Protein AF-A0A9D6Q5P5-F1 (afdb_monomer_lite)

Sequence (157 aa):
MSKKRFGLFLIAACLAAGSVSAYATNDPVCIKAANDKRTSCIHDCIDQRGEDAAVCRNVDPACAAKCRDDRAVCVAPFIAVLDGCLDDCHTKLVADKALCPPPGDPARDACIDTAQAAAFQCRDTCRENQAVRDGLKGCRKVFRACLGLCPPPPPAP

Radius of gyration: 28.67 Å; chains: 1; bounding box: 45×89×63 Å

Structure (mmCIF, N/CA/C/O backbone):
data_AF-A0A9D6Q5P5-F1
#
_entry.id   AF-A0A9D6Q5P5-F1
#
loop_
_atom_site.group_PDB
_atom_site.id
_atom_site.type_symbol
_atom_site.label_atom_id
_atom_site.label_alt_id
_atom_site.label_comp_id
_atom_site.label_asym_id
_atom_site.label_entity_id
_atom_site.label_seq_id
_atom_site.pdbx_PDB_ins_code
_atom_site.Cartn_x
_atom_site.Cartn_y
_atom_site.Cartn_z
_atom_site.occupancy
_atom_site.B_iso_or_equiv
_atom_site.auth_seq_id
_atom_site.auth_comp_id
_atom_site.auth_asym_id
_atom_site.auth_atom_id
_atom_site.pdbx_PDB_model_num
ATOM 1 N N . MET A 1 1 ? 25.164 74.095 -19.529 1.00 37.94 1 MET A N 1
ATOM 2 C CA . MET A 1 1 ? 24.001 73.850 -20.409 1.00 37.94 1 MET A CA 1
ATOM 3 C C . MET A 1 1 ? 23.128 72.771 -19.784 1.00 37.94 1 MET A C 1
ATOM 5 O O . MET A 1 1 ? 23.671 71.739 -19.439 1.00 37.94 1 MET A O 1
ATOM 9 N N . SER A 1 2 ? 21.839 73.101 -19.598 1.00 38.25 2 SER A N 1
ATOM 10 C CA . SER A 1 2 ? 20.608 72.278 -19.516 1.00 38.25 2 SER A CA 1
ATOM 11 C C . SER A 1 2 ? 20.597 70.901 -18.838 1.00 38.25 2 SER A C 1
ATOM 13 O O . SER A 1 2 ? 21.455 70.080 -19.091 1.00 38.25 2 SER A O 1
ATOM 15 N N . LYS A 1 3 ? 19.544 70.444 -18.154 1.00 39.81 3 LYS A N 1
ATOM 16 C CA . LYS A 1 3 ? 18.344 70.964 -17.457 1.00 39.81 3 LYS A CA 1
ATOM 17 C C . LYS A 1 3 ? 17.624 69.671 -17.013 1.00 39.81 3 LYS A C 1
ATOM 19 O O . LYS A 1 3 ? 17.524 68.738 -17.800 1.00 39.81 3 LYS A O 1
ATOM 24 N N . LYS A 1 4 ? 17.115 69.626 -15.777 1.00 49.00 4 LYS A N 1
ATOM 25 C CA . LYS A 1 4 ? 16.198 68.589 -15.252 1.00 49.00 4 LYS A CA 1
ATOM 26 C C . LYS A 1 4 ? 15.044 68.312 -16.231 1.00 49.00 4 LYS A C 1
ATOM 28 O O . LYS A 1 4 ? 14.566 69.299 -16.791 1.00 49.00 4 LYS A O 1
ATOM 33 N N . ARG A 1 5 ? 14.496 67.080 -16.288 1.00 50.28 5 ARG A N 1
ATOM 34 C CA . ARG A 1 5 ? 13.030 66.834 -16.313 1.00 50.28 5 ARG A CA 1
ATOM 35 C C . ARG A 1 5 ? 12.586 65.351 -16.360 1.00 50.28 5 ARG A C 1
ATOM 37 O O . ARG A 1 5 ? 12.886 64.653 -17.310 1.00 50.28 5 ARG A O 1
ATOM 44 N N . PHE A 1 6 ? 11.764 65.010 -15.357 1.00 42.41 6 PHE A N 1
ATOM 45 C CA . PHE A 1 6 ? 10.411 64.422 -15.439 1.00 42.41 6 PHE A CA 1
ATOM 46 C C . PHE A 1 6 ? 10.171 62.964 -15.873 1.00 42.41 6 PHE A C 1
ATOM 48 O O . PHE A 1 6 ? 10.576 62.537 -16.943 1.00 42.41 6 PHE A O 1
ATOM 55 N N . GLY A 1 7 ? 9.323 62.298 -15.074 1.00 41.59 7 GLY A N 1
ATOM 56 C CA . GLY A 1 7 ? 8.476 61.169 -15.477 1.00 41.59 7 GLY A CA 1
ATOM 57 C C . GLY A 1 7 ? 8.375 60.089 -14.396 1.00 41.59 7 GLY A C 1
ATOM 58 O O . GLY A 1 7 ? 8.888 58.998 -14.574 1.00 41.59 7 GLY A O 1
ATOM 59 N N . LEU A 1 8 ? 7.933 60.394 -13.172 1.00 44.41 8 LEU A N 1
ATOM 60 C CA . LEU A 1 8 ? 6.555 60.147 -12.709 1.00 44.41 8 LEU A CA 1
ATOM 61 C C . LEU A 1 8 ? 5.631 59.452 -13.736 1.00 44.41 8 LEU A C 1
ATOM 63 O O . LEU A 1 8 ? 5.080 60.110 -14.611 1.00 44.41 8 LEU A O 1
ATOM 67 N N . PHE A 1 9 ? 5.404 58.149 -13.563 1.00 48.03 9 PHE A N 1
ATOM 68 C CA . PHE A 1 9 ? 4.157 57.494 -13.966 1.00 48.03 9 PHE A CA 1
ATOM 69 C C . PHE A 1 9 ? 3.629 56.668 -12.790 1.00 48.03 9 PHE A C 1
ATOM 71 O O . PHE A 1 9 ? 4.074 55.561 -12.509 1.00 48.03 9 PHE A O 1
ATOM 78 N N . LEU A 1 10 ? 2.683 57.284 -12.083 1.00 47.69 10 LEU A N 1
ATOM 79 C CA . LEU A 1 10 ? 1.668 56.631 -11.269 1.00 47.69 10 LEU A CA 1
ATOM 80 C C . LEU A 1 10 ? 0.596 56.109 -12.230 1.00 47.69 10 LEU A C 1
ATOM 82 O O . LEU A 1 10 ? -0.014 56.916 -12.927 1.00 47.69 10 LEU A O 1
ATOM 86 N N . ILE A 1 11 ? 0.318 54.805 -12.227 1.00 54.81 11 ILE A N 1
ATOM 87 C CA . ILE A 1 11 ? -1.017 54.300 -12.569 1.00 54.81 11 ILE A CA 1
ATOM 88 C C . ILE A 1 11 ? -1.436 53.339 -11.462 1.00 54.81 11 ILE A C 1
ATOM 90 O O . ILE A 1 11 ? -0.988 52.199 -11.369 1.00 54.81 11 ILE A O 1
ATOM 94 N N . ALA A 1 12 ? -2.284 53.876 -10.592 1.00 54.34 12 ALA A N 1
ATOM 95 C CA . ALA A 1 12 ? -3.107 53.144 -9.657 1.00 54.34 12 ALA A CA 1
ATOM 96 C C . ALA A 1 12 ? -4.206 52.405 -10.430 1.00 54.34 12 ALA A C 1
ATOM 98 O O . ALA A 1 12 ? -4.998 53.050 -11.112 1.00 54.34 12 ALA A O 1
ATOM 99 N N . ALA A 1 13 ? -4.269 51.080 -10.301 1.00 52.72 13 ALA A N 1
ATOM 100 C CA . ALA A 1 13 ? -5.454 50.292 -10.636 1.00 52.72 13 ALA A CA 1
ATOM 101 C C . ALA A 1 13 ? -5.339 48.869 -10.064 1.00 52.72 13 ALA A C 1
ATOM 103 O O . ALA A 1 13 ? -5.048 47.928 -10.788 1.00 52.72 13 ALA A O 1
ATOM 104 N N . CYS A 1 14 ? -5.612 48.704 -8.772 1.00 46.31 14 CYS A N 1
ATOM 105 C CA . CYS A 1 14 ? -6.258 47.486 -8.282 1.00 46.31 14 CYS A CA 1
ATOM 106 C C . CYS A 1 14 ? -7.372 47.933 -7.343 1.00 46.31 14 CYS A C 1
ATOM 108 O O . CYS A 1 14 ? -7.188 48.118 -6.142 1.00 46.31 14 CYS A O 1
ATOM 110 N N . LEU A 1 15 ? -8.510 48.217 -7.975 1.00 49.59 15 LEU A N 1
ATOM 111 C CA . LEU A 1 15 ? -9.793 48.429 -7.334 1.00 49.59 15 LEU A CA 1
ATOM 112 C C . LEU A 1 15 ? -10.107 47.269 -6.387 1.00 49.59 15 LEU A C 1
ATOM 114 O O . LEU A 1 15 ? -9.835 46.107 -6.681 1.00 49.59 15 LEU A O 1
ATOM 118 N N . ALA A 1 16 ? -10.708 47.642 -5.264 1.00 52.44 16 ALA A N 1
ATOM 119 C CA . ALA A 1 16 ? -11.290 46.785 -4.253 1.00 52.44 16 ALA A CA 1
ATOM 120 C C . ALA A 1 16 ? -12.007 45.554 -4.838 1.00 52.44 16 ALA A C 1
ATOM 122 O O . ALA A 1 16 ? -13.131 45.648 -5.328 1.00 52.44 16 ALA A O 1
ATOM 123 N N . ALA A 1 17 ? -11.396 44.378 -4.693 1.00 53.19 17 ALA A N 1
ATOM 124 C CA . ALA A 1 17 ? -12.169 43.163 -4.499 1.00 53.19 17 ALA A CA 1
ATOM 125 C C . ALA A 1 17 ? -12.593 43.181 -3.030 1.00 53.19 17 ALA A C 1
ATOM 127 O O . ALA A 1 17 ? -11.775 42.996 -2.129 1.00 53.19 17 ALA A O 1
ATOM 128 N N . GLY A 1 18 ? -13.855 43.542 -2.805 1.00 49.31 18 GLY A N 1
ATOM 129 C CA . GLY A 1 18 ? -14.445 43.617 -1.482 1.00 49.31 18 GLY A CA 1
ATOM 130 C C . GLY A 1 18 ? -14.177 42.350 -0.680 1.00 49.31 18 GLY A C 1
ATOM 131 O O . GLY A 1 18 ? -14.260 41.232 -1.187 1.00 49.31 18 GLY A O 1
ATOM 132 N N . SER A 1 19 ? -13.900 42.550 0.601 1.00 54.56 19 SER A N 1
ATOM 133 C CA . SER A 1 19 ? -14.033 41.545 1.642 1.00 54.56 19 SER A CA 1
ATOM 134 C C . SER A 1 19 ? -15.503 41.133 1.760 1.00 54.56 19 SER A C 1
ATOM 136 O O . SER A 1 19 ? -16.194 41.494 2.711 1.00 54.56 19 SER A O 1
ATOM 138 N N . VAL A 1 20 ? -16.002 40.376 0.781 1.00 50.94 20 VAL A N 1
ATOM 139 C CA . VAL A 1 20 ? -17.088 39.441 1.036 1.00 50.94 20 VAL A CA 1
ATOM 140 C C . VAL A 1 20 ? -16.472 38.343 1.882 1.00 50.94 20 VAL A C 1
ATOM 142 O O . VAL A 1 20 ? -15.794 37.444 1.391 1.00 50.94 20 VAL A O 1
ATOM 145 N N . SER A 1 21 ? -16.659 38.477 3.192 1.00 51.94 21 SER A N 1
ATOM 146 C CA . SER A 1 21 ? -16.553 37.362 4.118 1.00 51.94 21 SER A CA 1
ATOM 147 C C . SER A 1 21 ? -17.623 36.359 3.688 1.00 51.94 21 SER A C 1
ATOM 149 O O . SER A 1 21 ? -18.764 36.399 4.144 1.00 51.94 21 SER A O 1
ATOM 151 N N . ALA A 1 22 ? -17.296 35.545 2.684 1.00 53.34 22 ALA A N 1
ATOM 152 C CA . ALA A 1 22 ? -18.074 34.381 2.340 1.00 53.34 22 ALA A CA 1
ATOM 153 C C . ALA A 1 22 ? -17.990 33.495 3.574 1.00 53.34 22 ALA A C 1
ATOM 155 O O . ALA A 1 22 ? -16.926 32.966 3.898 1.00 53.34 22 ALA A O 1
ATOM 156 N N . TYR A 1 23 ? -19.097 33.410 4.307 1.00 55.31 23 TYR A N 1
ATOM 157 C CA . TYR A 1 23 ? -19.316 32.350 5.274 1.00 55.31 23 TYR A CA 1
ATOM 158 C C . TYR A 1 23 ? -18.826 31.067 4.614 1.00 55.31 23 TYR A C 1
ATOM 160 O O . TYR A 1 23 ? -19.310 30.729 3.534 1.00 55.31 23 TYR A O 1
ATOM 168 N N . ALA A 1 24 ? -17.799 30.443 5.193 1.00 58.09 24 ALA A N 1
ATOM 169 C CA . ALA A 1 24 ? -17.252 29.194 4.701 1.00 58.09 24 ALA A CA 1
ATOM 170 C C . ALA A 1 24 ? -18.378 28.161 4.760 1.00 58.09 24 ALA A C 1
ATOM 172 O O . ALA A 1 24 ? -18.624 27.533 5.788 1.00 58.09 24 ALA A O 1
ATOM 173 N N . THR A 1 25 ? -19.140 28.054 3.677 1.00 59.53 25 THR A N 1
ATOM 174 C CA . THR A 1 25 ? -20.067 26.962 3.492 1.00 59.53 25 THR A CA 1
ATOM 175 C C . THR A 1 25 ? -19.184 25.732 3.378 1.00 59.53 25 THR A C 1
ATOM 177 O O . THR A 1 25 ? -18.241 25.697 2.586 1.00 59.53 25 THR A O 1
ATOM 180 N N . ASN A 1 26 ? -19.439 24.737 4.227 1.00 73.50 26 ASN A N 1
ATOM 181 C CA . ASN A 1 26 ? -18.881 23.401 4.067 1.00 73.50 26 ASN A CA 1
ATOM 182 C C . ASN A 1 26 ? -19.474 22.805 2.783 1.00 73.50 26 ASN A C 1
ATOM 184 O O . ASN A 1 26 ? -20.365 21.967 2.853 1.00 73.50 26 ASN A O 1
ATOM 188 N N . ASP A 1 27 ? -19.057 23.308 1.621 1.00 85.56 27 ASP A N 1
ATOM 189 C CA . ASP A 1 27 ? -19.470 22.805 0.322 1.00 85.56 27 ASP A CA 1
ATOM 190 C C . ASP A 1 27 ? -18.695 21.505 0.060 1.00 85.56 27 ASP A C 1
ATOM 192 O O . ASP A 1 27 ? -17.487 21.546 -0.220 1.00 85.56 27 ASP A O 1
ATOM 196 N N . PRO A 1 28 ? -19.354 20.337 0.164 1.00 86.88 28 PRO A N 1
ATOM 197 C CA . PRO A 1 28 ? -18.689 19.057 -0.025 1.00 86.88 28 PRO A CA 1
ATOM 198 C C . PRO A 1 28 ? -18.117 18.911 -1.442 1.00 86.88 28 PRO A C 1
ATOM 200 O O . PRO A 1 28 ? -17.135 18.190 -1.622 1.00 86.88 28 PRO A O 1
ATOM 203 N N . VAL A 1 29 ? -18.668 19.615 -2.440 1.00 90.69 29 VAL A N 1
ATOM 204 C CA . VAL A 1 29 ? -18.165 19.595 -3.820 1.00 90.69 29 VAL A CA 1
ATOM 205 C C . VAL A 1 29 ? -16.842 20.351 -3.916 1.00 90.69 29 VAL A C 1
ATOM 207 O O . VAL A 1 29 ? -15.887 19.832 -4.494 1.00 90.69 29 VAL A O 1
ATOM 210 N N . CYS A 1 30 ? -16.747 21.532 -3.298 1.00 90.88 30 CYS A N 1
ATOM 211 C CA . CYS A 1 30 ? -15.508 22.310 -3.228 1.00 90.88 30 CYS A CA 1
ATOM 212 C C . CYS A 1 30 ? -14.383 21.527 -2.527 1.00 90.88 30 CYS A C 1
ATOM 214 O O . CYS A 1 30 ? -13.273 21.421 -3.056 1.00 90.88 30 CYS A O 1
ATOM 216 N N . ILE A 1 31 ? -14.685 20.901 -1.381 1.00 88.25 31 ILE A N 1
ATOM 217 C CA . ILE A 1 31 ? -13.721 20.081 -0.629 1.00 88.25 31 ILE A CA 1
ATOM 218 C C . ILE A 1 31 ? -13.276 18.869 -1.455 1.00 88.25 31 ILE A C 1
ATOM 220 O O . ILE A 1 31 ? -12.079 18.584 -1.537 1.00 88.25 31 ILE A O 1
ATOM 224 N N . LYS A 1 32 ? -14.212 18.169 -2.110 1.00 91.75 32 LYS A N 1
ATOM 225 C CA . LYS A 1 32 ? -13.872 17.042 -2.984 1.00 91.75 32 LYS A CA 1
ATOM 226 C C . LYS A 1 32 ? -12.972 17.487 -4.140 1.00 91.75 32 LYS A C 1
ATOM 228 O O . LYS A 1 32 ? -11.933 16.874 -4.352 1.00 91.75 32 LYS A O 1
ATOM 233 N N . ALA A 1 33 ? -13.315 18.569 -4.837 1.00 90.81 33 ALA A N 1
ATOM 234 C CA . ALA A 1 33 ? -12.517 19.082 -5.949 1.00 90.81 33 ALA A CA 1
ATOM 235 C C . ALA A 1 33 ? -11.104 19.506 -5.510 1.00 90.81 33 ALA A C 1
ATOM 237 O O . ALA A 1 33 ? -10.133 19.272 -6.231 1.00 90.81 33 ALA A O 1
ATOM 238 N N . ALA A 1 34 ? -10.963 20.105 -4.323 1.00 89.00 34 ALA A N 1
ATOM 239 C CA . ALA A 1 34 ? -9.660 20.426 -3.746 1.00 89.00 34 ALA A CA 1
ATOM 240 C C . ALA A 1 34 ? -8.836 19.161 -3.443 1.00 89.00 34 ALA A C 1
ATOM 242 O O . ALA A 1 34 ? -7.640 19.123 -3.736 1.00 89.00 34 ALA A O 1
ATOM 243 N N . ASN A 1 35 ? -9.473 18.108 -2.921 1.00 93.38 35 ASN A N 1
ATOM 244 C CA . ASN A 1 35 ? -8.828 16.815 -2.688 1.00 93.38 35 ASN A CA 1
ATOM 245 C C . ASN A 1 35 ? -8.415 16.127 -3.994 1.00 93.38 35 ASN A C 1
ATOM 247 O O . ASN A 1 35 ? -7.293 15.635 -4.081 1.00 93.38 35 ASN A O 1
ATOM 251 N N . ASP A 1 36 ? -9.271 16.140 -5.016 1.00 92.12 36 ASP A N 1
ATOM 252 C CA . ASP A 1 36 ? -8.961 15.577 -6.333 1.00 92.12 36 ASP A CA 1
ATOM 253 C C . ASP A 1 36 ? -7.746 16.299 -6.955 1.00 92.12 36 ASP A C 1
ATOM 255 O O . ASP A 1 36 ? -6.793 15.653 -7.392 1.00 92.12 36 ASP A O 1
ATOM 259 N N . LYS A 1 37 ? -7.714 17.643 -6.901 1.00 88.81 37 LYS A N 1
ATOM 260 C CA . LYS A 1 37 ? -6.566 18.455 -7.356 1.00 88.81 37 LYS A CA 1
ATOM 261 C C . LYS A 1 37 ? -5.286 18.139 -6.591 1.00 88.81 37 LYS A C 1
ATOM 263 O O . LYS A 1 37 ? -4.221 18.017 -7.193 1.00 88.81 37 LYS A O 1
ATOM 268 N N . ARG A 1 38 ? -5.375 18.010 -5.264 1.00 92.69 38 ARG A N 1
ATOM 269 C CA . ARG A 1 38 ? -4.233 17.635 -4.423 1.00 92.69 38 ARG A CA 1
ATOM 270 C C . ARG A 1 38 ? -3.690 16.264 -4.820 1.00 92.69 38 ARG A C 1
ATOM 272 O O . ARG A 1 38 ? -2.479 16.115 -4.941 1.00 92.69 38 ARG A O 1
ATOM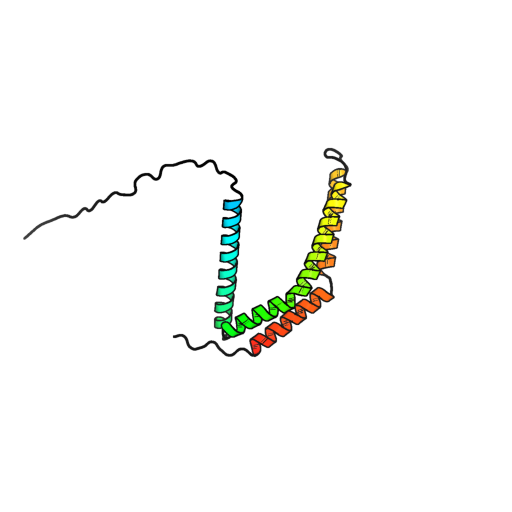 279 N N . THR A 1 39 ? -4.568 15.287 -5.020 1.00 93.19 39 THR A N 1
ATOM 280 C CA . THR A 1 39 ? -4.192 13.933 -5.441 1.00 93.19 39 THR A CA 1
ATOM 281 C C . THR A 1 39 ? -3.495 13.961 -6.796 1.00 93.19 39 THR A C 1
ATOM 283 O O . THR A 1 39 ? -2.398 13.426 -6.906 1.00 93.19 39 THR A O 1
ATOM 286 N N . SER A 1 40 ? -4.053 14.670 -7.783 1.00 91.75 40 SER A N 1
ATOM 287 C CA . SER A 1 40 ? -3.414 14.856 -9.095 1.00 91.75 40 SER A CA 1
ATOM 288 C C . SER A 1 40 ? -2.011 15.452 -8.972 1.00 91.75 40 SER A C 1
ATOM 290 O O . SER A 1 40 ? -1.062 14.881 -9.489 1.00 91.75 40 SER A O 1
ATOM 292 N N . CYS A 1 41 ? -1.853 16.535 -8.205 1.00 93.25 41 CYS A N 1
ATOM 293 C CA . CYS A 1 41 ? -0.553 17.180 -7.994 1.00 93.25 41 CYS A CA 1
ATOM 294 C C . CYS A 1 41 ? 0.482 16.226 -7.371 1.00 93.25 41 CYS A C 1
ATOM 296 O O . CYS A 1 41 ? 1.653 16.233 -7.748 1.00 93.25 41 CYS A O 1
ATOM 298 N N . ILE A 1 42 ? 0.058 15.368 -6.436 1.00 94.12 42 ILE A N 1
ATOM 299 C CA . ILE A 1 42 ? 0.926 14.338 -5.853 1.00 94.12 42 ILE A CA 1
ATOM 300 C C . ILE A 1 42 ? 1.343 13.311 -6.911 1.00 94.12 42 ILE A C 1
ATOM 302 O O . ILE A 1 42 ? 2.512 12.928 -6.927 1.00 94.12 42 ILE A O 1
ATOM 306 N N . HIS A 1 43 ? 0.424 12.877 -7.777 1.00 88.69 43 HIS A N 1
ATOM 307 C CA . HIS A 1 43 ? 0.739 11.948 -8.864 1.00 88.69 43 HIS A CA 1
ATOM 308 C C . HIS A 1 43 ? 1.755 12.548 -9.835 1.00 88.69 43 HIS A C 1
ATOM 310 O O . HIS A 1 43 ? 2.813 11.951 -10.018 1.00 88.69 43 HIS A O 1
ATOM 316 N N . ASP A 1 44 ? 1.516 13.770 -10.313 1.00 90.50 44 ASP A N 1
ATOM 317 C CA . ASP A 1 44 ? 2.436 14.475 -11.212 1.00 90.50 44 ASP A CA 1
ATOM 318 C C . ASP A 1 44 ? 3.838 14.605 -10.586 1.00 90.50 44 ASP A C 1
ATOM 320 O O . ASP A 1 44 ? 4.856 14.341 -11.224 1.00 90.50 44 ASP A O 1
ATOM 324 N N . CYS A 1 45 ? 3.910 14.941 -9.291 1.00 93.62 45 CYS A N 1
ATOM 325 C CA . CYS A 1 45 ? 5.181 15.029 -8.569 1.00 93.62 45 CYS A CA 1
ATOM 326 C C . CYS A 1 45 ? 5.896 13.672 -8.444 1.00 93.62 45 CYS A C 1
ATOM 328 O O . CYS A 1 45 ? 7.128 13.616 -8.473 1.00 93.62 45 CYS A O 1
ATOM 330 N N . ILE A 1 46 ? 5.154 12.577 -8.245 1.00 91.50 46 ILE A N 1
ATOM 331 C CA . ILE A 1 46 ? 5.719 11.223 -8.157 1.00 91.50 46 ILE A CA 1
ATOM 332 C C . ILE A 1 46 ? 6.270 10.790 -9.516 1.00 91.50 46 ILE A C 1
ATOM 334 O O . ILE A 1 46 ? 7.368 10.223 -9.559 1.00 91.50 46 ILE A O 1
ATOM 338 N N . ASP A 1 47 ? 5.539 11.078 -10.590 1.00 89.62 47 ASP A N 1
ATOM 339 C CA . ASP A 1 47 ? 5.907 10.706 -11.952 1.00 89.62 47 ASP A CA 1
ATOM 340 C C . ASP A 1 47 ? 7.139 11.481 -12.416 1.00 89.62 47 ASP A C 1
ATOM 342 O O . ASP A 1 47 ? 8.142 10.849 -12.761 1.00 89.62 47 ASP A O 1
ATOM 346 N N . GLN A 1 48 ? 7.145 12.811 -12.260 1.00 92.38 48 GLN A N 1
ATOM 347 C CA . GLN A 1 48 ? 8.309 13.650 -12.570 1.00 92.38 48 GLN A CA 1
ATOM 348 C C . GLN A 1 48 ? 9.552 13.192 -11.800 1.00 92.38 48 GLN A C 1
ATOM 350 O O . GLN A 1 48 ? 10.617 12.975 -12.376 1.00 92.38 48 GLN A O 1
ATOM 355 N N . ARG A 1 49 ? 9.418 12.940 -10.489 1.00 93.44 49 ARG A N 1
ATOM 356 C CA . ARG A 1 49 ? 10.530 12.411 -9.685 1.00 93.44 49 ARG A CA 1
ATOM 357 C C . ARG A 1 49 ? 11.011 11.055 -10.209 1.00 93.44 49 ARG A C 1
ATOM 359 O O . ARG A 1 49 ? 12.188 10.721 -10.077 1.00 93.44 49 ARG A O 1
ATOM 366 N N . GLY A 1 50 ? 10.104 10.226 -10.720 1.00 90.56 50 GLY A N 1
ATOM 367 C CA . GLY A 1 50 ? 10.408 8.920 -11.295 1.00 90.56 50 GLY A CA 1
ATOM 368 C C . GLY A 1 50 ? 11.179 9.009 -12.610 1.00 90.56 50 GLY A C 1
ATOM 369 O O . GLY A 1 50 ? 12.048 8.165 -12.849 1.00 90.56 50 GLY A O 1
ATOM 370 N N . GLU A 1 51 ? 10.873 9.999 -13.441 1.00 91.75 51 GLU A N 1
ATOM 371 C CA . GLU A 1 51 ? 11.604 10.320 -14.669 1.00 91.75 51 GLU A CA 1
ATOM 372 C C . GLU A 1 51 ? 12.995 10.867 -14.352 1.00 91.75 51 GLU A C 1
ATOM 374 O O . GLU A 1 51 ? 13.991 10.275 -14.772 1.00 91.75 51 GLU A O 1
ATOM 379 N N . ASP A 1 52 ? 13.082 11.895 -13.504 1.00 90.94 52 ASP A N 1
ATOM 380 C CA . ASP A 1 52 ? 14.352 12.503 -13.095 1.00 90.94 52 ASP A CA 1
ATOM 381 C C . ASP A 1 52 ? 15.285 11.460 -12.461 1.00 90.94 52 ASP A C 1
ATOM 383 O O . ASP A 1 52 ? 16.469 11.363 -12.787 1.00 90.94 52 ASP A O 1
ATOM 387 N N . ALA A 1 53 ? 14.746 10.601 -11.587 1.00 92.31 53 ALA A N 1
ATOM 388 C CA . ALA A 1 53 ? 15.515 9.529 -10.965 1.00 92.31 53 ALA A CA 1
ATOM 389 C C . ALA A 1 53 ? 15.991 8.464 -11.966 1.00 92.31 53 ALA A C 1
ATOM 391 O O . ALA A 1 53 ? 17.011 7.819 -11.704 1.00 92.31 53 ALA A O 1
ATOM 392 N N . ALA A 1 54 ? 15.266 8.236 -13.066 1.00 92.50 54 ALA A N 1
ATOM 393 C CA . ALA A 1 54 ? 15.713 7.343 -14.132 1.00 92.50 54 ALA A CA 1
ATOM 394 C C . ALA A 1 54 ? 16.904 7.964 -14.874 1.00 92.50 54 ALA A C 1
ATOM 396 O O . ALA A 1 54 ? 17.953 7.322 -14.967 1.00 92.50 54 ALA A O 1
ATOM 397 N N . VAL A 1 55 ? 16.803 9.244 -15.251 1.00 92.88 55 VAL A N 1
ATOM 398 C CA . VAL A 1 55 ? 17.902 9.999 -15.875 1.00 92.88 55 VAL A CA 1
ATOM 399 C C . VAL A 1 55 ? 19.147 9.998 -14.984 1.00 92.88 55 VAL A C 1
ATOM 401 O O . VAL A 1 55 ? 20.227 9.628 -15.440 1.00 92.88 55 VAL A O 1
ATOM 404 N N . CYS A 1 56 ? 19.010 10.300 -13.686 1.00 93.62 56 CYS A N 1
ATOM 405 C CA . CYS A 1 56 ? 20.131 10.275 -12.736 1.00 93.62 56 CYS A CA 1
ATOM 406 C C . CYS A 1 56 ? 20.798 8.896 -12.597 1.00 93.62 56 CYS A C 1
ATOM 408 O O . CYS A 1 56 ? 21.946 8.808 -12.165 1.00 93.62 56 CYS A O 1
ATOM 410 N N . ARG A 1 57 ? 20.087 7.812 -12.922 1.00 94.31 57 ARG A N 1
ATOM 411 C CA . ARG A 1 57 ? 20.609 6.436 -12.900 1.00 94.31 57 ARG A CA 1
ATOM 412 C C . ARG A 1 57 ? 21.088 5.962 -14.270 1.00 94.31 57 ARG A C 1
ATOM 414 O O . ARG A 1 57 ? 21.426 4.788 -14.393 1.00 94.31 57 ARG A O 1
ATOM 421 N N . ASN A 1 58 ? 21.131 6.852 -15.263 1.00 95.19 58 ASN A N 1
ATOM 422 C CA . ASN A 1 58 ? 21.436 6.533 -16.654 1.00 95.19 58 ASN A CA 1
ATOM 423 C C . ASN A 1 58 ? 20.508 5.440 -17.213 1.00 95.19 58 ASN A C 1
ATOM 425 O O . ASN A 1 58 ? 20.956 4.502 -17.868 1.00 95.19 58 ASN A O 1
ATOM 429 N N . VAL A 1 59 ? 19.213 5.558 -16.910 1.00 96.62 59 VAL A N 1
ATOM 430 C CA . VAL A 1 59 ? 18.143 4.680 -17.390 1.00 96.62 59 VAL A CA 1
ATOM 431 C C . VAL A 1 59 ? 17.138 5.506 -18.191 1.00 96.62 59 VAL A C 1
ATOM 433 O O . VAL A 1 59 ? 16.729 6.577 -17.747 1.00 96.62 59 VAL A O 1
ATOM 436 N N . ASP A 1 60 ? 16.714 4.996 -19.346 1.00 96.50 60 ASP A N 1
ATOM 437 C CA . ASP A 1 60 ? 15.666 5.595 -20.170 1.00 96.50 60 ASP A CA 1
ATOM 438 C C . ASP A 1 60 ? 14.349 5.786 -19.380 1.00 96.50 60 ASP A C 1
ATOM 440 O O . ASP A 1 60 ? 13.811 4.807 -18.842 1.00 96.50 60 ASP A O 1
ATOM 444 N N . PRO A 1 61 ? 13.807 7.021 -19.290 1.00 94.94 61 PRO A N 1
ATOM 445 C CA . PRO A 1 61 ? 12.607 7.309 -18.508 1.00 94.94 61 PRO A CA 1
ATOM 446 C C . PRO A 1 61 ? 11.374 6.526 -18.955 1.00 94.94 61 PRO A C 1
ATOM 448 O O . PRO A 1 61 ? 10.618 6.065 -18.097 1.00 94.94 61 PRO A O 1
ATOM 451 N N . ALA A 1 62 ? 11.191 6.321 -20.264 1.00 95.31 62 ALA A N 1
ATOM 452 C CA . ALA A 1 62 ? 10.040 5.596 -20.798 1.00 95.31 62 ALA A CA 1
ATOM 453 C C . ALA A 1 62 ? 10.103 4.101 -20.437 1.00 95.31 62 ALA A C 1
ATOM 455 O O . ALA A 1 62 ? 9.121 3.527 -19.960 1.00 95.31 62 ALA A O 1
ATOM 456 N N . CYS A 1 63 ? 11.275 3.478 -20.568 1.00 97.12 63 CYS A N 1
ATOM 457 C CA . CYS A 1 63 ? 11.505 2.109 -20.115 1.00 97.12 63 CYS A CA 1
ATOM 458 C C . CYS A 1 63 ? 11.312 1.970 -18.596 1.00 97.12 63 CYS A C 1
ATOM 460 O O . CYS A 1 63 ? 10.623 1.058 -18.130 1.00 97.12 63 CYS A O 1
ATOM 462 N N . ALA A 1 64 ? 11.855 2.904 -17.807 1.00 96.50 64 ALA A N 1
ATOM 463 C CA . ALA A 1 64 ? 11.683 2.908 -16.357 1.00 96.50 64 ALA A CA 1
ATOM 464 C C . ALA A 1 64 ? 10.214 3.081 -15.936 1.00 96.50 64 ALA A C 1
ATOM 466 O O . ALA A 1 64 ? 9.793 2.439 -14.969 1.00 96.50 64 ALA A O 1
ATOM 467 N N . ALA A 1 65 ? 9.443 3.914 -16.643 1.00 95.62 65 ALA A N 1
ATOM 468 C CA . ALA A 1 65 ? 8.007 4.082 -16.433 1.00 95.62 65 ALA A CA 1
ATOM 469 C C . ALA A 1 65 ? 7.261 2.765 -16.664 1.00 95.62 65 ALA A C 1
ATOM 471 O O . ALA A 1 65 ? 6.591 2.287 -15.750 1.00 95.62 65 ALA A O 1
ATOM 472 N N . LYS A 1 66 ? 7.511 2.087 -17.790 1.00 97.19 66 LYS A N 1
ATOM 473 C CA . LYS A 1 66 ? 6.925 0.766 -18.051 1.00 97.19 66 LYS A CA 1
ATOM 474 C C . LYS A 1 66 ? 7.262 -0.248 -16.948 1.00 97.19 66 LYS A C 1
ATOM 476 O O . LYS A 1 66 ? 6.389 -0.978 -16.483 1.00 97.19 66 LYS A O 1
ATOM 481 N N . CYS A 1 67 ? 8.510 -0.280 -16.472 1.00 97.88 67 CYS A N 1
ATOM 482 C CA . CYS A 1 67 ? 8.883 -1.151 -15.354 1.00 97.88 67 CYS A CA 1
ATOM 483 C C . CYS A 1 67 ? 8.113 -0.811 -14.061 1.00 97.88 67 CYS A C 1
ATOM 485 O O . CYS A 1 67 ? 7.817 -1.711 -13.269 1.00 97.88 67 CYS A O 1
ATOM 487 N N . ARG A 1 68 ? 7.806 0.472 -13.804 1.00 96.69 68 ARG A N 1
ATOM 488 C CA . ARG A 1 68 ? 6.985 0.887 -12.653 1.00 96.69 68 ARG A CA 1
ATOM 489 C C . ARG A 1 68 ? 5.545 0.403 -12.799 1.00 96.69 68 ARG A C 1
ATOM 491 O O . ARG A 1 68 ? 5.017 -0.107 -11.811 1.00 96.69 68 ARG A O 1
ATOM 498 N N . ASP A 1 69 ? 4.973 0.480 -13.996 1.00 96.88 69 ASP A N 1
ATOM 499 C CA . ASP A 1 69 ? 3.623 -0.018 -14.289 1.00 96.88 69 ASP A CA 1
ATOM 500 C C . ASP A 1 69 ? 3.538 -1.536 -14.103 1.00 96.88 69 ASP A C 1
ATOM 502 O O . ASP A 1 69 ? 2.695 -2.030 -13.353 1.00 96.88 69 ASP A O 1
ATOM 506 N N . ASP A 1 70 ? 4.486 -2.287 -14.675 1.00 97.75 70 ASP A N 1
ATOM 507 C CA . ASP A 1 70 ? 4.566 -3.744 -14.509 1.00 97.75 70 ASP A CA 1
ATOM 508 C C . ASP A 1 70 ? 4.711 -4.120 -13.020 1.00 97.75 70 ASP A C 1
ATOM 510 O O . ASP A 1 70 ? 4.112 -5.082 -12.525 1.00 97.75 70 ASP A O 1
ATOM 514 N N . ARG A 1 71 ? 5.480 -3.329 -12.257 1.00 97.94 71 ARG A N 1
ATOM 515 C CA . ARG A 1 71 ? 5.587 -3.495 -10.804 1.00 97.94 71 ARG A CA 1
ATOM 516 C C . ARG A 1 71 ? 4.263 -3.194 -10.105 1.00 97.94 71 ARG A C 1
ATOM 518 O O . ARG A 1 71 ? 3.937 -3.924 -9.171 1.00 97.94 71 ARG A O 1
ATOM 525 N N . ALA A 1 72 ? 3.543 -2.142 -10.492 1.00 97.19 72 ALA A N 1
ATOM 526 C CA . ALA A 1 72 ? 2.250 -1.783 -9.913 1.00 97.19 72 ALA A CA 1
ATOM 527 C C . ALA A 1 72 ? 1.240 -2.929 -10.085 1.00 97.19 72 ALA A C 1
ATOM 529 O O . ALA A 1 72 ? 0.623 -3.354 -9.108 1.00 97.19 72 ALA A O 1
ATOM 530 N N . VAL A 1 73 ? 1.179 -3.514 -11.284 1.00 98.25 73 VAL A N 1
ATOM 531 C CA . VAL A 1 73 ? 0.373 -4.712 -11.570 1.00 98.25 73 VAL A CA 1
ATOM 532 C C . VAL A 1 73 ? 0.812 -5.895 -10.702 1.00 98.25 73 VAL A C 1
ATOM 534 O O . VAL A 1 73 ? -0.025 -6.561 -10.098 1.00 98.25 73 VAL A O 1
ATOM 537 N N . CYS A 1 74 ? 2.122 -6.134 -10.573 1.00 98.56 74 CYS A N 1
ATOM 538 C CA . CYS A 1 74 ? 2.647 -7.227 -9.751 1.00 98.56 74 CYS A CA 1
ATOM 539 C C . CYS A 1 74 ? 2.276 -7.096 -8.264 1.00 98.56 74 CYS A C 1
ATOM 541 O O . CYS A 1 74 ? 1.959 -8.094 -7.618 1.00 98.56 74 CYS A O 1
ATOM 543 N N . VAL A 1 75 ? 2.335 -5.886 -7.692 1.00 98.50 75 VAL A N 1
ATOM 544 C CA . VAL A 1 75 ? 2.067 -5.687 -6.256 1.00 98.50 75 VAL A CA 1
ATOM 545 C C . VAL A 1 75 ? 0.577 -5.694 -5.916 1.00 98.50 75 VAL A C 1
ATOM 547 O O . VAL A 1 75 ? 0.238 -6.043 -4.787 1.00 98.50 75 VAL A O 1
ATOM 550 N N . ALA A 1 76 ? -0.294 -5.345 -6.867 1.00 98.25 76 ALA A N 1
ATOM 551 C CA . ALA A 1 76 ? -1.735 -5.192 -6.666 1.00 98.25 76 ALA A CA 1
ATOM 552 C C . ALA A 1 76 ? -2.415 -6.347 -5.895 1.00 98.25 76 ALA A C 1
ATOM 554 O O . ALA A 1 76 ? -3.071 -6.057 -4.894 1.00 98.25 76 ALA A O 1
ATOM 555 N N . PRO A 1 77 ? -2.242 -7.639 -6.251 1.00 98.19 77 PRO A N 1
ATOM 556 C CA . PRO A 1 77 ? -2.895 -8.729 -5.517 1.00 98.19 77 PRO A CA 1
ATOM 557 C C . PRO A 1 77 ? -2.430 -8.841 -4.057 1.00 98.19 77 PRO A C 1
ATOM 559 O O . PRO A 1 77 ? -3.225 -9.165 -3.181 1.00 98.19 77 PRO A O 1
ATOM 562 N N . PHE A 1 78 ? -1.160 -8.547 -3.765 1.00 98.25 78 PHE A N 1
ATOM 563 C CA . PHE A 1 78 ? -0.629 -8.612 -2.399 1.00 98.25 78 PHE A CA 1
ATOM 564 C C . PHE A 1 78 ? -1.105 -7.442 -1.539 1.00 98.25 78 PHE A C 1
ATOM 566 O O . PHE A 1 78 ? -1.323 -7.615 -0.342 1.00 98.25 78 PHE A O 1
ATOM 573 N N . ILE A 1 79 ? -1.273 -6.266 -2.151 1.00 97.94 79 ILE A N 1
ATOM 574 C CA . ILE A 1 79 ? -1.879 -5.108 -1.491 1.00 97.94 79 ILE A CA 1
ATOM 575 C C . ILE A 1 79 ? -3.349 -5.392 -1.180 1.00 97.94 79 ILE A C 1
ATOM 577 O O . ILE A 1 79 ? -3.744 -5.211 -0.039 1.00 97.94 79 ILE A O 1
ATOM 581 N N . ALA A 1 80 ? -4.112 -5.963 -2.117 1.00 98.00 80 ALA A N 1
ATOM 582 C CA . ALA A 1 80 ? -5.507 -6.334 -1.872 1.00 98.00 80 ALA A CA 1
ATOM 583 C C . ALA A 1 80 ? -5.671 -7.319 -0.695 1.00 98.00 80 ALA A C 1
ATOM 585 O O . ALA A 1 80 ? -6.577 -7.164 0.120 1.00 98.00 80 ALA A O 1
ATOM 586 N N . VAL A 1 81 ? -4.773 -8.306 -0.566 1.00 97.88 81 VAL A N 1
ATOM 587 C CA . VAL A 1 81 ? -4.762 -9.229 0.586 1.00 97.88 81 VAL A CA 1
ATOM 588 C C . VAL A 1 81 ? -4.455 -8.497 1.896 1.00 97.88 81 VAL A C 1
ATOM 590 O O . VAL A 1 81 ? -5.090 -8.766 2.915 1.00 97.88 81 VAL A O 1
ATOM 593 N N . LEU A 1 82 ? -3.476 -7.587 1.888 1.00 97.75 82 LEU A N 1
ATOM 594 C CA . LEU A 1 82 ? -3.120 -6.810 3.073 1.00 97.75 82 LEU A CA 1
ATOM 595 C C . LEU A 1 82 ? -4.261 -5.878 3.494 1.00 97.75 82 LEU A C 1
ATOM 597 O O . LEU A 1 82 ? -4.590 -5.839 4.676 1.00 97.75 82 LEU A O 1
ATOM 601 N N . ASP A 1 83 ? -4.865 -5.170 2.543 1.00 98.12 83 ASP A N 1
ATOM 602 C CA . ASP A 1 83 ? -5.956 -4.228 2.791 1.00 98.12 83 ASP A CA 1
ATOM 603 C C . ASP A 1 83 ? -7.175 -4.950 3.372 1.00 98.12 83 ASP A C 1
ATOM 605 O O . ASP A 1 83 ? -7.659 -4.549 4.427 1.00 98.12 83 ASP A O 1
ATOM 609 N N . GLY A 1 84 ? -7.584 -6.087 2.793 1.00 98.12 84 GLY A N 1
ATOM 610 C CA . GLY A 1 84 ? -8.679 -6.893 3.346 1.00 98.12 84 GLY A CA 1
ATOM 611 C C . GLY A 1 84 ? -8.427 -7.340 4.793 1.00 98.12 84 GLY A C 1
ATOM 612 O O . GLY A 1 84 ? -9.296 -7.208 5.648 1.00 98.12 84 GLY A O 1
ATOM 613 N N . CYS A 1 85 ? -7.204 -7.782 5.108 1.00 98.38 85 CYS A N 1
ATOM 614 C CA . CYS A 1 85 ? -6.830 -8.154 6.477 1.00 98.38 85 CYS A CA 1
ATOM 615 C C . CYS A 1 85 ? -6.888 -6.955 7.445 1.00 98.38 85 CYS A C 1
ATOM 617 O O . CYS A 1 85 ? -7.328 -7.081 8.589 1.00 98.38 85 CYS A O 1
ATOM 619 N N . LEU A 1 86 ? -6.443 -5.774 7.001 1.00 98.25 86 LEU A N 1
ATOM 620 C CA . LEU A 1 86 ? -6.485 -4.556 7.811 1.00 98.25 86 LEU A CA 1
ATOM 621 C C . LEU A 1 86 ? -7.922 -4.065 8.042 1.00 98.25 86 LEU A C 1
ATOM 623 O O . LEU A 1 86 ? -8.221 -3.606 9.150 1.00 98.25 86 LEU A O 1
ATOM 627 N N . ASP A 1 87 ? -8.799 -4.203 7.048 1.00 98.50 87 ASP A N 1
ATOM 628 C CA . ASP A 1 87 ? -10.226 -3.889 7.154 1.00 98.50 87 ASP A CA 1
ATOM 629 C C . ASP A 1 87 ? -10.935 -4.812 8.155 1.00 98.50 87 ASP A C 1
ATOM 631 O O . ASP A 1 87 ? -11.713 -4.339 8.992 1.00 98.50 87 ASP A O 1
ATOM 635 N N . ASP A 1 88 ? -10.599 -6.105 8.167 1.00 98.31 88 ASP A N 1
ATOM 636 C CA . ASP A 1 88 ? -11.092 -7.053 9.172 1.00 98.31 88 ASP A CA 1
ATOM 637 C C . ASP A 1 88 ? -10.645 -6.650 10.590 1.00 98.31 88 ASP A C 1
ATOM 639 O O . ASP A 1 88 ? 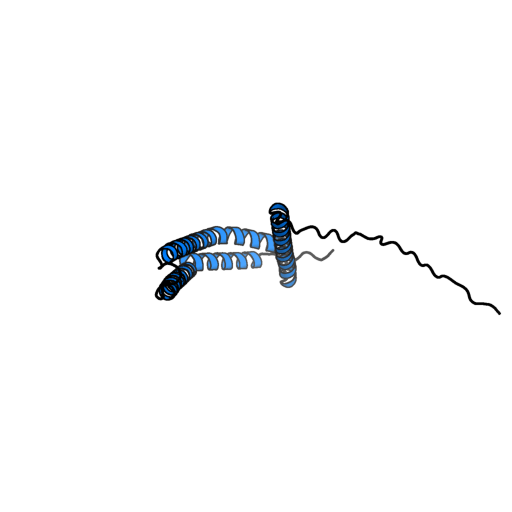-11.458 -6.596 11.521 1.00 98.31 88 ASP A O 1
ATOM 643 N N . CYS A 1 89 ? -9.369 -6.280 10.768 1.00 98.50 89 CYS A N 1
ATOM 644 C CA . CYS A 1 89 ? -8.863 -5.778 12.049 1.00 98.50 89 CYS A CA 1
ATOM 645 C C . CYS A 1 89 ? -9.574 -4.493 12.499 1.00 98.50 89 CYS A C 1
ATOM 647 O O . CYS A 1 89 ? -9.829 -4.305 13.693 1.00 98.50 89 CYS A O 1
ATOM 649 N N . HIS A 1 90 ? -9.877 -3.586 11.566 1.00 98.44 90 HIS A N 1
ATOM 650 C CA . HIS A 1 90 ? -10.615 -2.362 11.861 1.00 98.44 90 HIS A CA 1
ATOM 651 C C . HIS A 1 90 ? -12.056 -2.665 12.281 1.00 98.44 90 HIS A C 1
ATOM 653 O O . HIS A 1 90 ? -12.517 -2.159 13.306 1.00 98.44 90 HIS A O 1
ATOM 659 N N . THR A 1 91 ? -12.737 -3.539 11.541 1.00 98.50 91 THR A N 1
ATOM 660 C CA . THR A 1 91 ? -14.097 -3.993 11.851 1.00 98.50 91 THR A CA 1
ATOM 661 C C . THR A 1 91 ? -14.156 -4.607 13.247 1.00 98.50 91 THR A C 1
ATOM 663 O O . THR A 1 91 ? -15.024 -4.252 14.049 1.00 98.50 91 THR A O 1
ATOM 666 N N . LYS A 1 92 ? -13.176 -5.451 13.589 1.00 98.12 92 LYS A N 1
ATOM 667 C CA . LYS A 1 92 ? -13.057 -6.028 14.929 1.00 98.12 92 LYS A CA 1
ATOM 668 C C . LYS A 1 92 ? -12.836 -4.970 16.012 1.00 98.12 92 LYS A C 1
ATOM 670 O O . LYS A 1 92 ? -13.499 -5.027 17.040 1.00 98.12 92 LYS A O 1
ATOM 675 N N . LEU A 1 93 ? -11.970 -3.980 15.787 1.00 98.50 93 LEU A N 1
ATOM 676 C CA . LEU A 1 93 ? -11.760 -2.881 16.740 1.00 98.50 93 LEU A CA 1
ATOM 677 C C . LEU A 1 93 ? -13.053 -2.106 17.025 1.00 98.50 93 LEU A C 1
ATOM 679 O O . LEU A 1 93 ? -13.321 -1.749 18.172 1.00 98.50 93 LEU A O 1
ATOM 683 N N . VAL A 1 94 ? -13.832 -1.810 15.981 1.00 98.62 94 VAL A N 1
ATOM 684 C CA . VAL A 1 94 ? -15.117 -1.112 16.119 1.00 98.62 94 VAL A CA 1
ATOM 685 C C . VAL A 1 94 ? -16.093 -1.958 16.937 1.00 98.62 94 VAL A C 1
ATOM 687 O O . VAL A 1 94 ? -16.697 -1.436 17.874 1.00 98.62 94 VAL A O 1
ATOM 690 N N . ALA A 1 95 ? -16.197 -3.255 16.636 1.00 98.38 95 ALA A N 1
ATOM 691 C CA . ALA A 1 95 ? -17.047 -4.183 17.376 1.00 98.38 95 ALA A CA 1
ATOM 692 C C . ALA A 1 95 ? -16.624 -4.315 18.850 1.00 98.38 95 ALA A C 1
ATOM 694 O O . ALA A 1 95 ? -17.457 -4.162 19.738 1.00 98.38 95 ALA A O 1
ATOM 695 N N . ASP A 1 96 ? -15.332 -4.514 19.125 1.00 98.06 96 ASP A N 1
ATOM 696 C CA . ASP A 1 96 ? -14.809 -4.689 20.485 1.00 98.06 96 ASP A CA 1
ATOM 697 C C . ASP A 1 96 ? -15.020 -3.422 21.337 1.00 98.06 96 ASP A C 1
ATOM 699 O O . ASP A 1 96 ? -15.415 -3.506 22.498 1.00 98.06 96 ASP A O 1
ATOM 703 N N . LYS A 1 97 ? -14.848 -2.226 20.756 1.00 98.25 97 LYS A N 1
ATOM 704 C CA . LYS A 1 97 ? -15.143 -0.956 21.443 1.00 98.25 97 LYS A CA 1
ATOM 705 C C . LYS A 1 97 ? -16.622 -0.767 21.759 1.00 98.25 97 LYS A C 1
ATOM 707 O O . LYS A 1 97 ? -16.940 -0.141 22.768 1.00 98.25 97 LYS A O 1
ATOM 712 N N . ALA A 1 98 ? -17.516 -1.263 20.905 1.00 98.00 98 ALA A N 1
ATOM 713 C CA . ALA A 1 98 ? -18.956 -1.164 21.124 1.00 98.00 98 ALA A CA 1
ATOM 714 C C . ALA A 1 98 ? -19.430 -2.008 22.322 1.00 98.00 98 ALA A C 1
ATOM 716 O O . ALA A 1 98 ? -20.494 -1.733 22.870 1.00 98.00 98 ALA A O 1
ATOM 717 N N . LEU A 1 99 ? -18.635 -2.997 22.749 1.00 98.12 99 LEU A N 1
ATOM 718 C CA . LEU A 1 99 ? -18.899 -3.824 23.929 1.00 98.12 99 LEU A CA 1
ATOM 719 C C . LEU A 1 99 ? -18.392 -3.198 25.239 1.00 98.12 99 LEU A C 1
ATOM 721 O O . LEU A 1 99 ? -18.668 -3.732 26.313 1.00 98.12 99 LEU A O 1
ATOM 725 N N . CYS A 1 100 ? -17.643 -2.093 25.176 1.00 98.31 100 CYS A N 1
ATOM 726 C CA . CYS A 1 100 ? -17.107 -1.454 26.373 1.00 98.31 100 CYS A CA 1
ATOM 727 C C . CYS A 1 100 ? -18.188 -0.722 27.190 1.00 98.31 100 CYS A C 1
ATOM 729 O O . CYS A 1 100 ? -19.184 -0.260 26.625 1.00 98.31 100 CYS A O 1
ATOM 731 N N . PRO A 1 101 ? -17.974 -0.552 28.513 1.00 98.31 101 PRO A N 1
ATOM 732 C CA . PRO A 1 101 ? -18.876 0.206 29.376 1.00 98.31 101 PRO A CA 1
ATOM 733 C C . PRO A 1 101 ? -19.191 1.621 28.853 1.00 98.31 101 PRO A C 1
ATOM 735 O O . PRO A 1 101 ? -18.386 2.221 28.125 1.00 98.31 101 PRO A O 1
ATOM 738 N N . PRO A 1 102 ? -20.352 2.192 29.228 1.00 97.12 102 PRO A N 1
ATOM 739 C CA . PRO A 1 102 ? -20.731 3.536 28.813 1.00 97.12 102 PRO A CA 1
ATOM 740 C C . PRO A 1 102 ? -19.786 4.603 29.398 1.00 97.12 102 PRO A C 1
ATOM 742 O O . PRO A 1 102 ? -19.099 4.359 30.393 1.00 97.12 102 PRO A O 1
ATOM 745 N N . PRO A 1 103 ? -19.733 5.809 28.801 1.00 96.12 103 PRO A N 1
ATOM 746 C CA . PRO A 1 103 ? -18.935 6.915 29.328 1.00 96.12 103 PRO A CA 1
ATOM 747 C C . PRO A 1 103 ? -19.231 7.207 30.807 1.00 96.12 103 PRO A C 1
ATOM 749 O O . PRO A 1 103 ? -20.391 7.255 31.208 1.00 96.12 103 PRO A O 1
ATOM 752 N N . GLY A 1 104 ? -18.178 7.438 31.596 1.00 93.81 104 GLY A N 1
ATOM 753 C CA . GLY A 1 104 ? -18.266 7.690 33.040 1.00 93.81 104 GLY A CA 1
ATOM 754 C C . GLY A 1 104 ? -18.020 6.458 33.914 1.00 93.81 104 GLY A C 1
ATOM 755 O O . GLY A 1 104 ? -17.760 6.612 35.104 1.00 93.81 104 GLY A O 1
ATOM 756 N N . ASP A 1 105 ? -18.038 5.256 33.336 1.00 97.12 105 ASP A N 1
ATOM 757 C CA . ASP A 1 105 ? -17.623 4.044 34.039 1.00 97.12 105 ASP A CA 1
ATOM 758 C C . ASP A 1 105 ? -16.084 3.992 34.177 1.00 97.12 105 ASP A C 1
ATOM 760 O O . ASP A 1 105 ? -15.380 4.142 33.170 1.00 97.12 105 ASP A O 1
ATOM 764 N N . PRO A 1 106 ? -15.534 3.765 35.387 1.00 95.44 106 PRO A N 1
ATOM 765 C CA . PRO A 1 106 ? -14.087 3.730 35.605 1.00 95.44 106 PRO A CA 1
ATOM 766 C C . PRO A 1 106 ? -13.378 2.565 34.892 1.00 95.44 106 PRO A C 1
ATOM 768 O O . PRO A 1 106 ? -12.176 2.643 34.654 1.00 95.44 106 PRO A O 1
ATOM 771 N N . ALA A 1 107 ? -14.087 1.493 34.526 1.00 97.44 107 ALA A N 1
ATOM 772 C CA . ALA A 1 107 ? -13.529 0.357 33.794 1.00 97.44 107 ALA A CA 1
ATOM 773 C C . ALA A 1 107 ? -13.501 0.569 32.268 1.00 97.44 107 ALA A C 1
ATOM 775 O O . ALA A 1 107 ? -12.915 -0.238 31.540 1.00 97.44 107 ALA A O 1
ATOM 776 N N . ARG A 1 108 ? -14.120 1.644 31.758 1.00 97.75 108 ARG A N 1
ATOM 777 C CA . ARG A 1 108 ? -14.240 1.892 30.315 1.00 97.75 108 ARG A CA 1
ATOM 778 C C . ARG A 1 108 ? -12.893 2.055 29.622 1.00 97.75 108 ARG A C 1
ATOM 780 O O . ARG A 1 108 ? -12.687 1.464 28.563 1.00 97.75 108 ARG A O 1
ATOM 787 N N . ASP A 1 109 ? -11.996 2.847 30.196 1.00 97.62 109 ASP A N 1
ATOM 788 C CA . ASP A 1 109 ? -10.722 3.170 29.547 1.00 97.62 109 ASP A CA 1
ATOM 789 C C . ASP A 1 109 ? -9.845 1.919 29.414 1.00 97.62 109 ASP A C 1
ATOM 791 O O . ASP A 1 109 ? -9.363 1.620 28.323 1.00 97.62 109 ASP A O 1
ATOM 795 N N . ALA A 1 110 ? -9.778 1.092 30.464 1.00 98.12 110 ALA A N 1
ATOM 796 C CA . ALA A 1 110 ? -9.085 -0.196 30.422 1.00 98.12 110 ALA A CA 1
ATOM 797 C C . ALA A 1 110 ? -9.666 -1.154 29.358 1.00 98.12 110 ALA A C 1
ATOM 799 O O . ALA A 1 110 ? -8.919 -1.875 28.687 1.00 98.12 110 ALA A O 1
ATOM 800 N N . CYS A 1 111 ? -10.991 -1.149 29.163 1.00 98.56 111 CYS A N 1
ATOM 801 C CA . CYS A 1 111 ? -11.630 -1.908 28.086 1.00 98.56 111 CYS A CA 1
ATOM 802 C C . CYS A 1 111 ? -11.202 -1.404 26.698 1.00 98.56 111 CYS A C 1
ATOM 804 O O . CYS A 1 111 ? -10.821 -2.200 25.836 1.00 98.56 111 CYS A O 1
ATOM 806 N N . ILE A 1 112 ? -11.214 -0.084 26.485 1.00 98.38 112 ILE A N 1
ATOM 807 C CA . ILE A 1 112 ? -10.816 0.525 25.209 1.00 98.38 112 ILE A CA 1
ATOM 808 C C . ILE A 1 112 ? -9.347 0.237 24.901 1.00 98.38 112 ILE A C 1
ATOM 810 O O . ILE A 1 112 ? -9.035 -0.119 23.764 1.00 98.38 112 ILE A O 1
ATOM 814 N N . ASP A 1 113 ? -8.462 0.352 25.888 1.00 98.44 113 ASP A N 1
ATOM 815 C CA . ASP A 1 113 ? -7.037 0.062 25.726 1.00 98.44 113 ASP A CA 1
ATOM 816 C C . ASP A 1 113 ? -6.802 -1.399 25.344 1.00 98.44 113 ASP A C 1
ATOM 818 O O . ASP A 1 113 ? -6.007 -1.689 24.449 1.00 98.44 113 ASP A O 1
ATOM 822 N N . THR A 1 114 ? -7.560 -2.321 25.941 1.00 98.56 114 THR A N 1
ATOM 823 C CA . THR A 1 114 ? -7.510 -3.743 25.583 1.00 98.56 114 THR A CA 1
ATOM 824 C C . THR A 1 114 ? -7.953 -3.975 24.135 1.00 98.56 114 THR A C 1
ATOM 826 O O . THR A 1 114 ? -7.253 -4.649 23.377 1.00 98.56 114 THR A O 1
ATOM 829 N N . ALA A 1 115 ? -9.073 -3.377 23.711 1.00 98.56 115 ALA A N 1
ATOM 830 C CA . ALA A 1 115 ? -9.551 -3.469 22.329 1.00 98.56 115 ALA A CA 1
ATOM 831 C C . ALA A 1 115 ? -8.538 -2.876 21.331 1.00 98.56 115 ALA A C 1
ATOM 833 O O . ALA A 1 115 ? -8.285 -3.442 20.266 1.00 98.56 115 ALA A O 1
ATOM 834 N N . GLN A 1 116 ? -7.912 -1.752 21.686 1.00 98.62 116 GLN A N 1
ATOM 835 C CA . GLN A 1 116 ? -6.861 -1.133 20.881 1.00 98.62 116 GLN A CA 1
ATOM 836 C C . GLN A 1 116 ? -5.637 -2.042 20.771 1.00 98.62 116 GLN A C 1
ATOM 838 O O . GLN A 1 116 ? -5.170 -2.273 19.656 1.00 98.62 116 GLN A O 1
ATOM 843 N N . ALA A 1 117 ? -5.143 -2.586 21.886 1.00 98.62 117 ALA A N 1
ATOM 844 C CA . ALA A 1 117 ? -3.997 -3.491 21.911 1.00 98.62 117 ALA A CA 1
ATOM 845 C C . ALA A 1 117 ? -4.234 -4.735 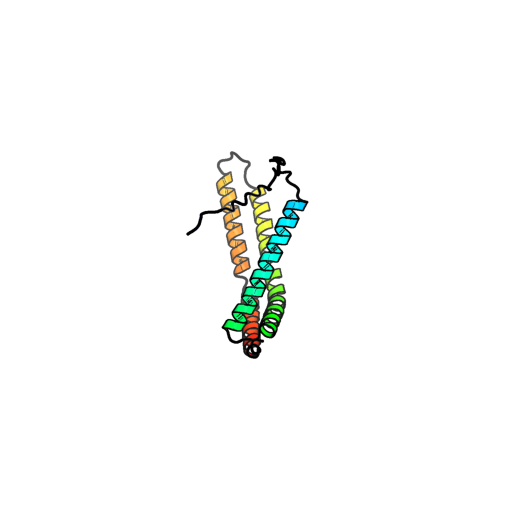21.040 1.00 98.62 117 ALA A C 1
ATOM 847 O O . ALA A 1 117 ? -3.378 -5.087 20.226 1.00 98.62 117 ALA A O 1
ATOM 848 N N . ALA A 1 118 ? -5.423 -5.340 21.125 1.00 98.44 118 ALA A N 1
ATOM 849 C CA . ALA A 1 118 ? -5.812 -6.456 20.265 1.00 98.44 118 ALA A CA 1
ATOM 850 C C . ALA A 1 118 ? -5.817 -6.063 18.775 1.00 98.44 118 ALA A C 1
ATOM 852 O O . ALA A 1 118 ? -5.297 -6.788 17.926 1.00 98.44 118 ALA A O 1
ATOM 853 N N . ALA A 1 119 ? -6.338 -4.879 18.440 1.00 98.19 119 ALA A N 1
ATOM 854 C CA . ALA A 1 119 ? -6.319 -4.381 17.069 1.00 98.19 119 ALA A CA 1
ATOM 855 C C . ALA A 1 119 ? -4.900 -4.0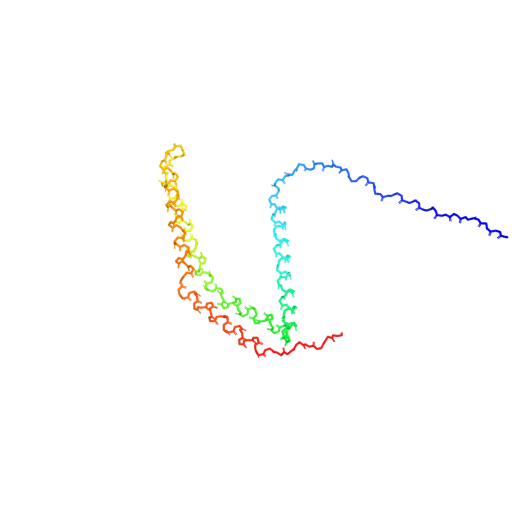62 16.562 1.00 98.19 119 ALA A C 1
ATOM 857 O O . ALA A 1 119 ? -4.627 -4.249 15.377 1.00 98.19 119 ALA A O 1
ATOM 858 N N . PHE A 1 120 ? -3.990 -3.596 17.426 1.00 98.50 120 PHE A N 1
ATOM 859 C CA . PHE A 1 120 ? -2.569 -3.443 17.088 1.00 98.50 120 PHE A CA 1
ATOM 860 C C . PHE A 1 120 ? -1.945 -4.793 16.726 1.00 98.50 120 PHE A C 1
ATOM 862 O O . PHE A 1 120 ? -1.415 -4.926 15.626 1.00 98.50 120 PHE A O 1
ATOM 869 N N . GLN A 1 121 ? -2.105 -5.805 17.583 1.00 98.75 121 GLN A N 1
ATOM 870 C CA . GLN A 1 121 ? -1.601 -7.160 17.327 1.00 98.75 121 GLN A CA 1
ATOM 871 C C . GLN A 1 121 ? -2.175 -7.766 16.036 1.00 98.75 121 GLN A C 1
ATOM 873 O O . GLN A 1 121 ? -1.456 -8.408 15.268 1.00 98.75 121 GLN A O 1
ATOM 878 N N . CYS A 1 122 ? -3.459 -7.518 15.758 1.00 98.56 122 CYS A N 1
ATOM 879 C CA . CYS A 1 122 ? -4.104 -7.932 14.514 1.00 98.56 122 CYS A CA 1
ATOM 880 C C . CYS A 1 122 ? -3.422 -7.305 13.286 1.00 98.56 122 CYS A C 1
ATOM 882 O O . CYS A 1 122 ? -3.013 -8.017 12.368 1.00 98.56 122 CYS A O 1
ATOM 884 N N . ARG A 1 123 ? -3.220 -5.977 13.285 1.00 98.50 123 ARG A N 1
ATOM 885 C CA . ARG A 1 123 ? -2.552 -5.279 12.173 1.00 98.50 123 ARG A CA 1
ATOM 886 C C . ARG A 1 123 ? -1.107 -5.733 11.984 1.00 98.50 123 ARG A C 1
ATOM 888 O O . ARG A 1 123 ? -0.659 -5.828 10.841 1.00 98.50 123 ARG A O 1
ATOM 895 N N . ASP A 1 124 ? -0.391 -6.003 13.070 1.00 98.44 124 ASP A N 1
ATOM 896 C CA . ASP A 1 124 ? 0.975 -6.522 13.001 1.00 98.44 124 ASP A CA 1
ATOM 897 C C . ASP A 1 124 ? 0.992 -7.905 12.348 1.00 98.44 124 ASP A C 1
ATOM 899 O O . ASP A 1 124 ? 1.726 -8.112 11.384 1.00 98.44 124 ASP A O 1
ATOM 903 N N . THR A 1 125 ? 0.079 -8.794 12.743 1.00 98.44 125 THR A N 1
ATOM 904 C CA . THR A 1 125 ? -0.084 -10.116 12.116 1.00 98.44 125 THR A CA 1
ATOM 905 C C . THR A 1 125 ? -0.366 -10.005 10.610 1.00 98.44 125 THR A C 1
ATOM 907 O O . THR A 1 125 ? 0.244 -10.718 9.811 1.00 98.44 125 THR A O 1
ATOM 910 N N . CYS A 1 126 ? -1.224 -9.067 10.186 1.00 98.00 126 CYS A N 1
ATOM 911 C CA . CYS A 1 126 ? -1.472 -8.808 8.762 1.00 98.00 126 CYS A CA 1
ATOM 912 C C . CYS A 1 126 ? -0.197 -8.380 8.017 1.00 98.00 126 CYS A C 1
ATOM 914 O O . CYS A 1 126 ? 0.088 -8.875 6.925 1.00 98.00 126 CYS A O 1
ATOM 916 N N . ARG A 1 127 ? 0.600 -7.475 8.603 1.00 97.62 127 ARG A N 1
ATOM 917 C CA . ARG A 1 127 ? 1.868 -7.000 8.013 1.00 97.62 127 ARG A CA 1
ATOM 918 C C . ARG A 1 127 ? 2.941 -8.087 7.985 1.00 97.62 127 ARG A C 1
ATOM 920 O O . ARG A 1 127 ? 3.803 -8.078 7.102 1.00 97.62 127 ARG A O 1
ATOM 927 N N . GLU A 1 128 ? 2.891 -9.014 8.934 1.00 97.88 128 GLU A N 1
ATOM 928 C CA . GLU A 1 128 ? 3.806 -10.147 9.041 1.00 97.88 128 GLU A CA 1
ATOM 929 C C . GLU A 1 128 ? 3.424 -11.335 8.156 1.00 97.88 128 GLU A C 1
ATOM 931 O O . GLU A 1 128 ? 4.216 -12.271 8.041 1.00 97.88 128 GLU A O 1
ATOM 936 N N . ASN A 1 129 ? 2.288 -11.270 7.450 1.00 97.75 129 ASN A N 1
ATOM 937 C CA . ASN A 1 129 ? 1.861 -12.302 6.512 1.00 97.75 129 ASN A CA 1
ATOM 938 C C . ASN A 1 129 ? 2.978 -12.641 5.508 1.00 97.75 129 ASN A C 1
ATOM 940 O O . ASN A 1 129 ? 3.347 -11.847 4.634 1.00 97.75 129 ASN A O 1
ATOM 944 N N . GLN A 1 130 ? 3.517 -13.854 5.636 1.00 98.00 130 GLN A N 1
ATOM 945 C CA . GLN A 1 130 ? 4.707 -14.271 4.907 1.00 98.00 130 GLN A CA 1
ATOM 946 C C . GLN A 1 130 ? 4.485 -14.294 3.389 1.00 98.00 130 GLN A C 1
ATOM 948 O O . GLN A 1 130 ? 5.365 -13.867 2.642 1.00 98.00 130 GLN A O 1
ATOM 953 N N . ALA A 1 131 ? 3.303 -14.715 2.930 1.00 97.12 131 ALA A N 1
ATOM 954 C CA . ALA A 1 131 ? 2.978 -14.770 1.507 1.00 97.12 131 ALA A CA 1
ATOM 955 C C . ALA A 1 131 ? 2.958 -13.368 0.877 1.00 97.12 131 ALA A C 1
ATOM 957 O O . ALA A 1 131 ? 3.539 -13.163 -0.190 1.00 97.12 131 ALA A O 1
ATOM 958 N N . VAL A 1 132 ? 2.373 -12.382 1.568 1.00 97.62 132 VAL A N 1
ATOM 959 C CA . VAL A 1 132 ? 2.393 -10.971 1.142 1.00 97.62 132 VAL A CA 1
ATOM 960 C C . V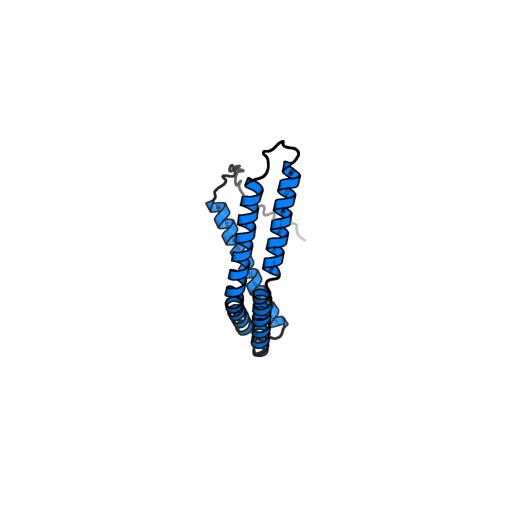AL A 1 132 ? 3.830 -10.454 1.089 1.00 97.62 132 VAL A C 1
ATOM 962 O O . VAL A 1 132 ? 4.255 -9.876 0.086 1.00 97.62 132 VAL A O 1
ATOM 965 N N . ARG A 1 133 ? 4.621 -10.692 2.143 1.00 98.00 133 ARG A N 1
ATOM 966 C CA . ARG A 1 133 ? 6.015 -10.228 2.213 1.00 98.00 133 ARG A CA 1
ATOM 967 C C . ARG A 1 133 ? 6.868 -10.813 1.094 1.00 98.00 133 ARG A C 1
ATOM 969 O O . ARG A 1 133 ? 7.626 -10.074 0.462 1.00 98.00 133 ARG A O 1
ATOM 976 N N . ASP A 1 134 ? 6.762 -12.111 0.846 1.00 98.38 134 ASP A N 1
ATOM 977 C CA . ASP A 1 134 ? 7.553 -12.784 -0.180 1.00 98.38 134 ASP A CA 1
ATOM 978 C C . ASP A 1 134 ? 7.086 -12.424 -1.592 1.00 98.38 134 ASP A C 1
ATOM 980 O O . ASP A 1 134 ? 7.929 -12.157 -2.451 1.00 98.38 134 ASP A O 1
ATOM 984 N N . GLY A 1 135 ? 5.778 -12.267 -1.806 1.00 97.75 135 GLY A N 1
ATOM 985 C CA . GLY A 1 135 ? 5.220 -11.727 -3.044 1.00 97.75 135 GLY A CA 1
ATOM 986 C C . GLY A 1 135 ? 5.765 -10.337 -3.382 1.00 97.75 135 GLY A C 1
ATOM 987 O O . GLY A 1 135 ? 6.320 -10.114 -4.461 1.00 97.75 135 GLY A O 1
ATOM 988 N N . LEU A 1 136 ? 5.730 -9.412 -2.418 1.00 98.00 136 LEU A N 1
ATOM 989 C CA . LEU A 1 136 ? 6.263 -8.056 -2.586 1.00 98.00 136 LEU A CA 1
ATOM 990 C C . LEU A 1 136 ? 7.786 -8.035 -2.808 1.00 98.00 136 LEU A C 1
ATOM 992 O O . LEU A 1 136 ? 8.292 -7.215 -3.587 1.00 98.00 136 LEU A O 1
ATOM 996 N N . LYS A 1 137 ? 8.544 -8.927 -2.151 1.00 98.44 137 LYS A N 1
ATOM 997 C CA . LYS A 1 137 ? 9.981 -9.117 -2.435 1.00 98.44 137 LYS A CA 1
ATOM 998 C C . LYS A 1 137 ? 10.194 -9.622 -3.863 1.00 98.44 137 LYS A C 1
ATOM 1000 O O . LYS A 1 137 ? 11.085 -9.113 -4.547 1.00 98.44 137 LYS A O 1
ATOM 1005 N N . GLY A 1 138 ? 9.370 -10.564 -4.321 1.00 98.44 138 GLY A N 1
ATOM 1006 C CA . GLY A 1 138 ? 9.363 -11.078 -5.689 1.00 98.44 138 GLY A CA 1
ATOM 1007 C C . GLY A 1 138 ? 9.167 -9.964 -6.715 1.00 98.44 138 GLY A C 1
ATOM 1008 O O . GLY A 1 138 ? 10.036 -9.752 -7.561 1.00 98.44 138 GLY A O 1
ATOM 1009 N N . CYS A 1 139 ? 8.113 -9.157 -6.566 1.00 98.50 139 CYS A N 1
ATOM 1010 C CA . CYS A 1 139 ? 7.859 -8.004 -7.436 1.00 98.50 139 CYS A CA 1
ATOM 1011 C C . CYS A 1 139 ? 9.022 -7.006 -7.452 1.00 98.50 139 CYS A C 1
ATOM 1013 O O . CYS A 1 139 ? 9.377 -6.460 -8.496 1.00 98.50 139 CYS A O 1
ATOM 1015 N N . ARG A 1 140 ? 9.677 -6.782 -6.304 1.00 98.50 140 ARG A N 1
ATOM 1016 C CA . ARG A 1 140 ? 10.873 -5.928 -6.232 1.00 98.50 140 ARG A CA 1
ATOM 1017 C C . ARG A 1 140 ? 12.048 -6.507 -7.023 1.00 98.50 140 ARG A C 1
ATOM 1019 O O . ARG A 1 140 ? 12.782 -5.740 -7.642 1.00 98.50 140 ARG A O 1
ATOM 1026 N N . LYS A 1 141 ? 12.251 -7.828 -6.989 1.00 98.56 141 LYS A N 1
ATOM 1027 C CA . LYS A 1 141 ? 13.300 -8.505 -7.765 1.00 98.56 141 LYS A CA 1
ATOM 1028 C C . LYS A 1 141 ? 13.040 -8.364 -9.266 1.00 98.56 141 LYS A C 1
ATOM 1030 O O . LYS A 1 141 ? 13.945 -7.950 -9.982 1.00 98.56 141 LYS A O 1
ATOM 1035 N N . VAL A 1 142 ? 11.810 -8.633 -9.707 1.00 98.31 142 VAL A N 1
ATOM 1036 C CA . VAL A 1 142 ? 11.399 -8.493 -11.116 1.00 98.31 142 VAL A CA 1
ATOM 1037 C C . VAL A 1 142 ? 11.568 -7.053 -11.597 1.00 98.31 142 VAL A C 1
ATOM 1039 O O . VAL A 1 142 ? 12.168 -6.826 -12.640 1.00 98.31 142 VAL A O 1
ATOM 1042 N N . PHE A 1 143 ? 11.152 -6.068 -10.798 1.00 97.94 143 PHE A N 1
ATOM 1043 C CA . PHE A 1 143 ? 11.333 -4.653 -11.126 1.00 97.94 143 PHE A CA 1
ATOM 1044 C C . PHE A 1 143 ? 12.802 -4.265 -11.334 1.00 97.94 143 PHE A C 1
ATOM 1046 O O . PHE A 1 143 ? 13.137 -3.597 -12.306 1.00 97.94 143 PHE A O 1
ATOM 1053 N N . ARG A 1 144 ? 13.700 -4.698 -10.440 1.00 97.88 144 ARG A N 1
ATOM 1054 C CA . ARG A 1 144 ? 15.140 -4.431 -10.590 1.00 97.88 144 ARG A CA 1
ATOM 1055 C C . ARG A 1 144 ? 15.715 -5.093 -11.838 1.00 97.88 144 ARG A C 1
ATOM 1057 O O . ARG A 1 144 ? 16.548 -4.484 -12.496 1.00 97.88 144 ARG A O 1
ATOM 1064 N N . ALA A 1 145 ? 15.272 -6.310 -12.151 1.00 98.25 145 ALA A N 1
ATOM 1065 C CA . ALA A 1 145 ? 15.668 -6.991 -13.377 1.00 98.25 145 ALA A CA 1
ATOM 1066 C C . ALA A 1 145 ? 15.183 -6.226 -14.621 1.00 98.25 145 ALA A C 1
ATOM 1068 O O . ALA A 1 145 ? 15.977 -6.012 -15.526 1.00 98.25 145 ALA A O 1
ATOM 1069 N N . CYS A 1 146 ? 13.936 -5.740 -14.623 1.00 98.25 146 CYS A N 1
ATOM 1070 C CA . CYS A 1 146 ? 13.387 -4.897 -15.691 1.00 98.25 146 CYS A CA 1
ATOM 1071 C C . CYS A 1 146 ? 14.235 -3.635 -15.909 1.00 98.25 146 CYS A C 1
ATOM 1073 O O . CYS A 1 146 ? 14.677 -3.379 -17.023 1.00 98.25 146 CYS A O 1
ATOM 1075 N N . LEU A 1 147 ? 14.560 -2.905 -14.833 1.00 97.31 147 LEU A N 1
ATOM 1076 C CA . LEU A 1 147 ? 15.416 -1.717 -14.923 1.00 97.31 147 LEU A CA 1
ATOM 1077 C C . LEU A 1 147 ? 16.823 -2.025 -15.453 1.00 97.31 147 LEU A C 1
ATOM 1079 O O . LEU A 1 147 ? 17.399 -1.195 -16.143 1.00 97.31 147 LEU A O 1
ATOM 1083 N N . GLY A 1 148 ? 17.378 -3.200 -15.144 1.00 96.81 148 GLY A N 1
ATOM 1084 C CA . GLY A 1 148 ? 18.688 -3.621 -15.649 1.00 96.81 148 GLY A CA 1
ATOM 1085 C C . GLY A 1 148 ? 18.718 -3.927 -17.150 1.00 96.81 148 GLY A C 1
ATOM 1086 O O . GLY A 1 148 ? 19.800 -4.019 -17.718 1.00 96.81 148 GLY A O 1
ATOM 1087 N N . LEU A 1 149 ? 17.551 -4.087 -17.782 1.00 97.38 149 LEU A N 1
ATOM 1088 C CA . LEU A 1 149 ? 17.408 -4.281 -19.227 1.00 97.38 149 LEU A CA 1
ATOM 1089 C C . LEU A 1 149 ? 17.116 -2.973 -19.973 1.00 97.38 149 LEU A C 1
ATOM 1091 O O . LEU A 1 149 ? 17.092 -2.969 -21.203 1.00 97.38 149 LEU A O 1
ATOM 1095 N N . CYS A 1 150 ? 16.872 -1.879 -19.253 1.00 97.56 150 CYS A N 1
ATOM 1096 C CA . CYS A 1 150 ? 16.575 -0.601 -19.876 1.00 97.56 150 CYS A CA 1
ATOM 1097 C C . CYS A 1 150 ? 17.835 0.030 -20.489 1.00 97.56 150 CYS A C 1
ATOM 1099 O O . CYS A 1 150 ? 18.901 0.000 -19.867 1.00 97.56 150 CYS A O 1
ATOM 1101 N N . PRO A 1 151 ? 17.724 0.631 -21.687 1.00 96.88 151 PRO A N 1
ATOM 1102 C CA . PRO A 1 151 ? 18.823 1.371 -22.293 1.00 96.88 151 PRO A CA 1
ATOM 1103 C C . PRO A 1 151 ? 19.108 2.672 -21.520 1.00 96.88 151 PRO A C 1
ATOM 1105 O O . PRO A 1 151 ? 18.286 3.096 -20.699 1.00 96.88 151 PRO A O 1
ATOM 1108 N N . PRO A 1 152 ? 20.253 3.331 -21.774 1.00 94.94 152 PRO A N 1
ATOM 1109 C CA . PRO A 1 152 ? 20.478 4.694 -21.305 1.00 94.94 152 PRO A CA 1
ATOM 1110 C C . PRO A 1 152 ? 19.465 5.674 -21.924 1.00 94.94 152 PRO A C 1
ATOM 1112 O O . PRO A 1 152 ? 18.912 5.384 -22.990 1.00 94.94 152 PRO A O 1
ATOM 1115 N N . PRO A 1 153 ? 19.226 6.833 -21.283 1.00 91.12 153 PRO A N 1
ATOM 1116 C CA . PRO A 1 153 ? 18.341 7.857 -21.818 1.00 91.12 153 PRO A CA 1
ATOM 1117 C C . PRO A 1 153 ? 18.829 8.357 -23.186 1.00 91.12 153 PRO A C 1
ATOM 1119 O O . PRO A 1 153 ? 20.042 8.416 -23.425 1.00 91.12 153 PRO A O 1
ATOM 1122 N N . PRO A 1 154 ? 17.906 8.738 -24.086 1.00 84.62 154 PRO A N 1
ATOM 1123 C CA . PRO A 1 154 ? 18.270 9.360 -25.349 1.00 84.62 154 PRO A CA 1
ATOM 1124 C C . PRO A 1 154 ? 19.037 10.670 -25.102 1.00 84.62 154 PRO A C 1
ATOM 1126 O O . PRO A 1 154 ? 18.834 11.320 -24.071 1.00 84.62 154 PRO A O 1
ATOM 1129 N N . PRO A 1 155 ? 19.924 11.077 -26.029 1.00 79.81 155 PRO A N 1
ATOM 1130 C CA . PRO A 1 155 ? 20.607 12.358 -25.924 1.00 79.81 155 PRO A CA 1
ATOM 1131 C C . PRO A 1 155 ? 19.583 13.493 -25.837 1.00 79.81 155 PRO A C 1
ATOM 1133 O O . PRO A 1 155 ? 18.569 13.476 -26.538 1.00 79.81 155 PRO A O 1
ATOM 1136 N N . ALA A 1 156 ? 19.852 14.458 -24.954 1.00 74.50 156 ALA A N 1
ATOM 1137 C CA . ALA A 1 156 ? 19.009 15.637 -24.815 1.00 74.50 156 ALA A CA 1
ATOM 1138 C C . ALA A 1 156 ? 18.927 16.387 -26.163 1.00 74.50 156 ALA A C 1
ATOM 1140 O O . ALA A 1 156 ? 19.952 16.471 -26.849 1.00 74.50 156 ALA A O 1
ATOM 1141 N N . PRO A 1 157 ? 17.736 16.877 -26.553 1.00 59.84 157 PRO A N 1
ATOM 1142 C CA . PRO A 1 157 ? 17.563 17.677 -27.763 1.00 59.84 157 PRO A CA 1
ATOM 1143 C C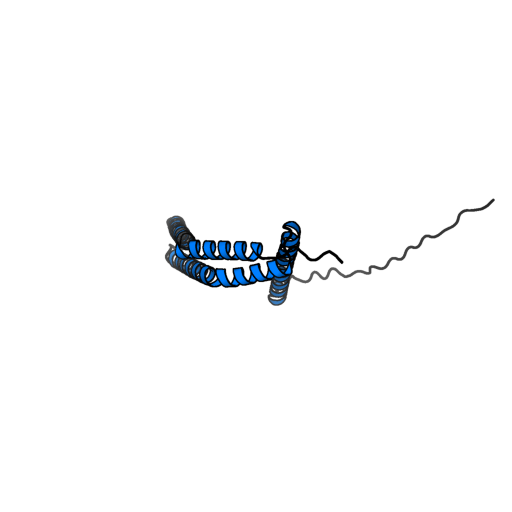 . PRO A 1 157 ? 18.294 19.024 -27.692 1.00 59.84 157 PRO A C 1
ATOM 1145 O O . PRO A 1 157 ? 18.496 19.545 -26.569 1.00 59.84 157 PRO A O 1
#

Foldseek 3Di:
DDDDDDDDDDDDDDDDPDPPPPPPDVPVVVVVVVVVVVVVVVVVVVLVVQQVVCQVVQFASVLLVVLVVLLCVQLVVLVVQLVVQLVVLVVQLVVQLVPADDPPDPCRVVSNVVSVVSSVVSNVVSVVPPVSVVSNVVSVVSSVVSRVPGHGYDDDD

pLDDT: mean 88.01, std 17.65, range [37.94, 98.75]

Secondary structure (DSSP, 8-state):
---------------------------HHHHHHHHHHHHHHHHHHHHHHHHHHHHHTT--HHHHHHHHHHHHHHHHHHHHHHHHHHHHHHHHHHHHHHTSPPTT-TTHHHHHHHHHHHHHHHHHHHHH-HHHHHHHHHHHHHHHHHHHTPPPPPPP-